Protein AF-A0A7S1HGT8-F1 (afdb_monomer)

Organism: Hemiselmis andersenii (NCBI:txid464988)

Foldseek 3Di:
DVQLVQADQFAAAEPVRLTGSVSCCVQQVPPDPPGCVVVQVCLFPVQPWDADPQRKTKTDCLQRVPDPPDDLQFKKWFSAWQFFWFADPDPPGDGPDGHHRDIWTFPDNPPDQPQWTWTQDPVRDITITGPSRIGGSQRWMWIWDQDPNGIHTRYTYGDD

Nearest PDB structures (foldseek):
  4krt-assembly2_B  TM=6.202E-01  e=7.727E-03  Clostridium phage phiSM101
  2fry-assembly1_A  TM=5.388E-01  e=6.809E-02  Homo sapiens
  6xyw-assembly1_Ab  TM=4.760E-01  e=2.021E-01  Arabidopsis thaliana
  8xub-assembly4_H  TM=1.828E-01  e=4.712E-01  Homo sapiens
  1mco-assembly1_H-2  TM=1.523E-01  e=2.889E+00  Homo sapiens

Solvent-accessible surface area (backbone atoms only — not comparable to full-atom values): 8780 Å² total; per-residue (Å²): 99,77,70,65,81,32,48,30,76,72,18,35,40,44,83,88,64,60,45,15,59,67,42,47,45,70,75,34,34,72,81,46,95,84,36,62,46,61,62,52,53,48,58,18,53,72,53,44,58,38,67,50,98,87,63,32,38,24,19,17,30,63,43,62,63,53,62,90,91,62,61,58,84,50,31,34,28,33,76,41,73,69,42,57,24,12,65,39,88,44,91,86,38,57,73,77,49,65,34,66,55,40,76,36,39,46,68,60,78,87,72,82,57,91,63,28,37,47,29,32,43,98,86,67,51,69,28,18,29,52,44,90,50,41,42,47,46,40,45,62,29,40,30,34,35,74,55,97,90,38,70,21,37,45,29,53,33,52,62,121

Sequence (160 aa):
AAVLAVLSPAVKLSFGGDDGVEAFKAMWRPDAPDSGLWDTLATALALGSSFDAQGRFAAPYTYSRWPSGIDAFSHVVAVGRGVRVRAAADEAAAVIGQLDFEIVGLADLTGERNGWTAVKLPSGQVGHVRSTLVRSPLDFRVGFAKKDGRWQIDYFIAGD

pLDDT: mean 94.89, std 4.38, range [73.69, 98.5]

Structure (mmCIF, N/CA/C/O backbone):
data_AF-A0A7S1HGT8-F1
#
_entry.id   AF-A0A7S1HGT8-F1
#
loop_
_atom_site.group_PDB
_atom_site.id
_atom_site.type_symbol
_atom_site.label_atom_id
_atom_site.label_alt_id
_atom_site.label_comp_id
_atom_site.label_asym_id
_atom_site.label_entity_id
_atom_site.label_seq_id
_atom_site.pdbx_PDB_ins_code
_atom_site.Cartn_x
_atom_site.Cartn_y
_atom_site.Cartn_z
_atom_site.occupancy
_atom_site.B_iso_or_equiv
_atom_site.auth_seq_id
_atom_site.auth_comp_id
_atom_site.auth_asym_id
_atom_site.auth_atom_id
_atom_site.pdbx_PDB_model_num
ATOM 1 N N . ALA A 1 1 ? -23.281 2.789 7.654 1.00 74.25 1 ALA A N 1
ATOM 2 C CA . ALA A 1 1 ? -22.585 1.618 7.067 1.00 74.25 1 ALA A CA 1
ATOM 3 C C . ALA A 1 1 ? -22.204 0.539 8.098 1.00 74.25 1 ALA A C 1
ATOM 5 O O . ALA A 1 1 ? -21.808 0.877 9.209 1.00 74.25 1 ALA A O 1
ATOM 6 N N . ALA A 1 2 ? -22.245 -0.752 7.720 1.00 85.50 2 ALA A N 1
ATOM 7 C CA . ALA A 1 2 ? -21.890 -1.899 8.582 1.00 85.50 2 ALA A CA 1
ATOM 8 C C . ALA A 1 2 ? -20.441 -1.869 9.119 1.00 85.50 2 ALA A C 1
ATOM 10 O O . ALA A 1 2 ? -20.185 -2.331 10.228 1.00 85.50 2 ALA A O 1
ATOM 11 N N . VAL A 1 3 ? -19.510 -1.262 8.374 1.00 92.69 3 VAL A N 1
ATOM 12 C CA . VAL A 1 3 ? -18.102 -1.085 8.782 1.00 92.69 3 VAL A CA 1
ATOM 13 C C . VAL A 1 3 ? -17.949 -0.324 10.103 1.00 92.69 3 VAL A C 1
ATOM 15 O O . VAL A 1 3 ? -17.056 -0.631 10.883 1.00 92.69 3 VAL A O 1
ATOM 18 N N . LEU A 1 4 ? -18.854 0.614 10.410 1.00 95.19 4 LEU A N 1
ATOM 19 C CA . LEU A 1 4 ? -18.781 1.410 11.638 1.00 95.19 4 LEU A CA 1
ATOM 20 C C . LEU A 1 4 ? -18.950 0.551 12.899 1.00 95.19 4 LEU A C 1
ATOM 22 O O . LEU A 1 4 ? -18.385 0.874 13.937 1.00 95.19 4 LEU A O 1
ATOM 26 N N . ALA A 1 5 ? -19.692 -0.557 12.804 1.00 94.12 5 ALA A N 1
ATOM 27 C CA . ALA A 1 5 ? -19.933 -1.463 13.926 1.00 94.12 5 ALA A CA 1
ATOM 28 C C . ALA A 1 5 ? -18.697 -2.295 14.308 1.00 94.12 5 ALA A C 1
ATOM 30 O O . ALA A 1 5 ? -18.660 -2.876 15.392 1.00 94.12 5 ALA A O 1
ATOM 31 N N . VAL A 1 6 ? -17.698 -2.360 13.424 1.00 95.50 6 VAL A N 1
ATOM 32 C CA . VAL A 1 6 ? -16.450 -3.096 13.647 1.00 95.50 6 VAL A CA 1
ATOM 33 C C . VAL A 1 6 ? -15.256 -2.167 13.843 1.00 95.50 6 VAL A C 1
ATOM 35 O O . VAL A 1 6 ? -14.135 -2.650 13.892 1.00 95.50 6 VAL A O 1
ATOM 38 N N . LEU A 1 7 ? -15.442 -0.851 13.971 1.00 97.19 7 LEU A N 1
ATOM 39 C CA . LEU A 1 7 ? -14.338 0.054 14.292 1.00 97.19 7 LEU A CA 1
ATOM 40 C C . LEU A 1 7 ? -13.994 -0.005 15.781 1.00 97.19 7 LEU A C 1
ATOM 42 O O . LEU A 1 7 ? -14.872 -0.003 16.644 1.00 97.19 7 LEU A O 1
ATOM 46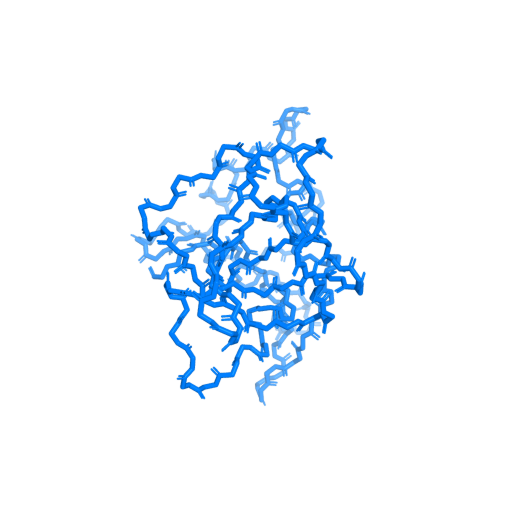 N N . SER A 1 8 ? -12.698 0.023 16.083 1.00 96.75 8 SER A N 1
ATOM 47 C CA . SER A 1 8 ? -12.223 0.417 17.407 1.00 96.75 8 SER A CA 1
ATOM 48 C C . SER A 1 8 ? -12.637 1.870 17.681 1.00 96.75 8 SER A C 1
ATOM 50 O O . SER A 1 8 ? -12.477 2.709 16.791 1.00 96.75 8 SER A O 1
ATOM 52 N N . PRO A 1 9 ? -13.094 2.228 18.900 1.00 95.56 9 PRO A N 1
ATOM 53 C CA .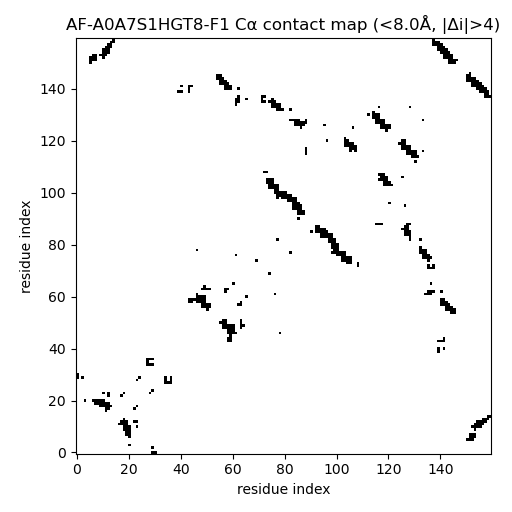 PRO A 1 9 ? -13.390 3.623 19.249 1.00 95.56 9 PRO A CA 1
ATOM 54 C C . PRO A 1 9 ? -12.208 4.572 19.000 1.00 95.56 9 PRO A C 1
ATOM 56 O O . PRO A 1 9 ? -12.408 5.732 18.657 1.00 95.56 9 PRO A O 1
ATOM 59 N N . ALA A 1 10 ? -10.987 4.045 19.123 1.00 95.38 10 ALA A N 1
ATOM 60 C CA . ALA A 1 10 ? -9.724 4.733 18.869 1.00 95.38 10 ALA A CA 1
ATOM 61 C C . ALA A 1 10 ? -9.013 4.202 17.608 1.00 95.38 10 ALA A C 1
ATOM 63 O O . ALA A 1 10 ? -7.797 4.018 17.625 1.00 95.38 10 ALA A O 1
ATOM 64 N N . VAL A 1 11 ? -9.765 3.846 16.557 1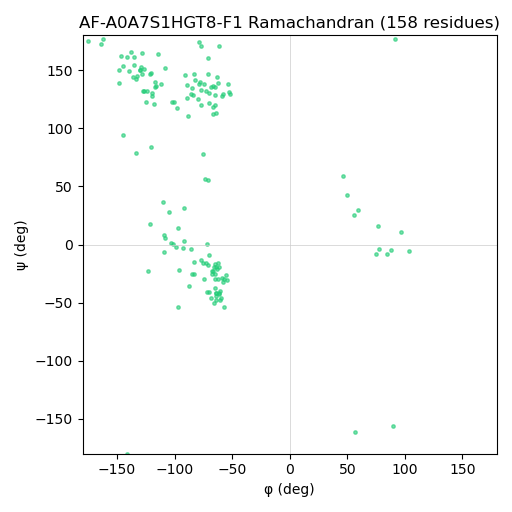.00 97.25 11 VAL A N 1
ATOM 65 C CA . VAL A 1 11 ? -9.186 3.396 15.279 1.00 97.25 11 VAL A CA 1
ATOM 66 C C . VAL A 1 11 ? -8.173 4.417 14.758 1.00 97.25 11 VAL A C 1
ATOM 68 O O . VAL A 1 11 ? -8.473 5.607 14.711 1.00 97.25 11 VAL A O 1
ATOM 71 N N . LYS A 1 12 ? -6.981 3.953 14.376 1.00 97.38 12 LYS A N 1
ATOM 72 C CA . LYS A 1 12 ? -5.928 4.814 13.826 1.00 97.38 12 LYS A CA 1
ATOM 73 C C . LYS A 1 12 ? -6.096 5.016 12.326 1.00 97.38 12 LYS A C 1
ATOM 75 O O . LYS A 1 12 ? -6.229 4.021 11.610 1.00 97.38 12 LYS A O 1
ATOM 80 N N . LEU A 1 13 ? -6.064 6.261 11.853 1.00 96.81 13 LEU A N 1
ATOM 81 C CA . LEU A 1 13 ? -6.240 6.579 10.421 1.00 96.81 13 LEU A CA 1
ATOM 82 C C . LEU A 1 13 ? -5.077 7.366 9.827 1.00 96.81 13 LEU A C 1
ATOM 84 O O . LEU A 1 13 ? -4.868 7.324 8.616 1.00 96.81 13 LEU A O 1
ATOM 88 N N . SER A 1 14 ? -4.309 8.058 10.666 1.00 93.44 14 SER A N 1
ATOM 89 C CA . SER A 1 14 ? -3.105 8.774 10.261 1.00 93.44 14 SER A CA 1
ATOM 90 C C . SER A 1 14 ? -2.057 8.745 11.371 1.00 93.44 14 SER A C 1
ATOM 92 O O . SER A 1 14 ? -2.355 8.487 12.538 1.00 93.44 14 SER A O 1
ATOM 94 N N . PHE A 1 15 ? -0.808 9.024 11.008 1.00 89.62 15 PHE A N 1
ATOM 95 C CA . P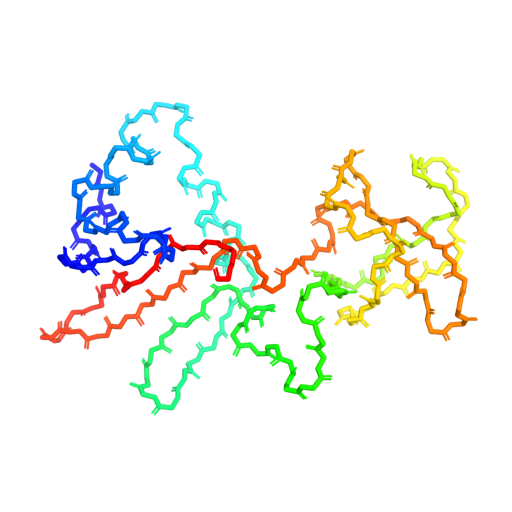HE A 1 15 ? 0.272 9.216 11.976 1.00 89.62 15 PHE A CA 1
ATOM 96 C C . PHE A 1 15 ? 0.215 10.596 12.647 1.00 89.62 15 PHE A C 1
ATOM 98 O O . PHE A 1 15 ? 0.843 10.807 13.681 1.00 89.62 15 PHE A O 1
ATOM 105 N N . GLY A 1 16 ? -0.590 11.515 12.097 1.00 87.31 16 GLY A N 1
ATOM 106 C CA . GLY A 1 16 ? -0.812 12.869 12.609 1.00 87.31 16 GLY A CA 1
ATOM 107 C C . GLY A 1 16 ? -1.895 12.990 13.688 1.00 87.31 16 GLY A C 1
ATOM 108 O O . GLY A 1 16 ? -2.068 14.077 14.232 1.00 87.31 16 GLY A O 1
ATOM 109 N N . GLY A 1 17 ? -2.599 11.902 14.025 1.00 84.50 17 GLY A N 1
ATOM 110 C CA . GLY A 1 17 ? -3.556 11.862 15.140 1.00 84.50 17 GLY A CA 1
ATOM 111 C C . GLY A 1 17 ? -5.029 12.083 14.779 1.00 84.50 17 GLY A C 1
ATOM 112 O O . GLY A 1 17 ? -5.849 12.219 15.688 1.00 84.50 17 GLY A O 1
ATOM 113 N N . ASP A 1 18 ? -5.388 12.076 13.492 1.00 87.38 18 ASP A N 1
ATOM 114 C CA . ASP A 1 18 ? -6.790 12.086 13.049 1.00 87.38 18 ASP A CA 1
ATOM 115 C C . ASP A 1 18 ? -7.413 10.697 13.242 1.00 87.38 18 ASP A C 1
ATOM 117 O O . ASP A 1 18 ? -7.539 9.908 12.309 1.00 87.38 18 ASP A O 1
ATOM 121 N N . ASP A 1 19 ? -7.778 10.382 14.481 1.00 95.31 19 ASP A N 1
ATOM 122 C CA . ASP A 1 19 ? -8.201 9.045 14.888 1.00 95.31 19 ASP A CA 1
ATOM 123 C C . ASP A 1 19 ? -9.674 8.978 15.315 1.00 95.31 19 ASP A C 1
ATOM 125 O O . ASP A 1 19 ? -10.325 9.968 15.654 1.00 95.31 19 ASP A O 1
ATOM 129 N N . GLY A 1 20 ? -10.193 7.754 15.369 1.00 97.06 20 GLY A N 1
ATOM 130 C CA . GLY A 1 20 ? -11.507 7.444 15.912 1.00 97.06 20 GLY A CA 1
ATOM 131 C C . GLY A 1 20 ? -12.637 7.456 14.886 1.00 97.06 20 GLY A C 1
ATOM 132 O O . GLY A 1 20 ? -12.469 7.716 13.694 1.00 97.06 20 GLY A O 1
ATOM 133 N N . VAL A 1 21 ? -13.832 7.112 15.367 1.00 97.00 21 VAL A N 1
ATOM 134 C CA . VAL A 1 21 ? -14.999 6.835 14.514 1.00 97.00 21 VAL A CA 1
ATOM 135 C C . VAL A 1 21 ? -15.468 8.070 13.739 1.00 97.00 21 VAL A C 1
ATOM 137 O O . VAL A 1 21 ? -15.858 7.947 12.578 1.00 97.00 21 VAL A O 1
ATOM 140 N N . GLU A 1 22 ? -15.421 9.257 14.342 1.00 96.69 22 GLU A N 1
ATOM 141 C CA . GLU A 1 22 ? -15.842 10.487 13.659 1.00 96.69 22 GLU A CA 1
ATOM 142 C C . GLU A 1 22 ? -14.838 10.913 12.582 1.00 96.69 22 GLU A C 1
ATOM 144 O O . GLU A 1 22 ? -15.251 11.232 11.466 1.00 96.69 22 GLU A O 1
ATOM 149 N N . ALA A 1 23 ? -13.533 10.805 12.855 1.00 97.00 23 ALA A N 1
ATOM 150 C CA . ALA A 1 23 ? -12.496 11.016 11.845 1.00 97.00 23 ALA A CA 1
ATOM 151 C C . ALA A 1 23 ? -12.640 10.015 10.687 1.00 97.00 23 ALA A C 1
ATOM 153 O O . ALA A 1 23 ? -12.559 10.398 9.520 1.00 97.00 23 ALA A O 1
ATOM 154 N N . PHE A 1 24 ? -12.970 8.752 10.988 1.00 97.56 24 PHE A N 1
ATOM 155 C CA . PHE A 1 24 ? -13.223 7.735 9.966 1.00 97.56 24 PHE A CA 1
ATOM 156 C C . PHE A 1 24 ? -14.391 8.133 9.066 1.00 97.56 24 PHE A C 1
ATOM 158 O O . PHE A 1 24 ? -14.280 8.062 7.844 1.00 97.56 24 PHE A O 1
ATOM 165 N N . LYS A 1 25 ? -15.517 8.567 9.644 1.00 96.88 25 LYS A N 1
ATOM 166 C CA . LYS A 1 25 ? -16.681 9.016 8.866 1.00 96.88 25 LYS A CA 1
ATOM 167 C C . LYS A 1 25 ? -16.343 10.217 7.988 1.00 96.88 25 LYS A C 1
ATOM 169 O O . LYS A 1 25 ? -16.764 10.236 6.835 1.00 96.88 25 LYS A O 1
ATOM 174 N N . ALA A 1 26 ? -15.596 11.185 8.519 1.00 96.06 26 ALA A N 1
ATOM 175 C CA . ALA A 1 26 ? -15.193 12.379 7.784 1.00 96.06 26 ALA A CA 1
ATOM 176 C C . ALA A 1 26 ? -14.273 12.039 6.602 1.00 96.06 26 ALA A C 1
ATOM 178 O O . ALA A 1 26 ? -14.529 12.478 5.483 1.00 96.06 26 ALA A O 1
ATOM 179 N N . MET A 1 27 ? -13.253 11.207 6.837 1.00 95.19 27 MET A N 1
ATOM 180 C CA . MET A 1 27 ? -12.293 10.780 5.817 1.00 95.19 27 MET A CA 1
ATOM 181 C C . MET A 1 27 ? -12.954 9.919 4.738 1.00 95.19 27 MET A C 1
ATOM 183 O O . MET A 1 27 ? -12.804 10.172 3.545 1.00 95.19 27 MET A O 1
ATOM 187 N N . TRP A 1 28 ? -13.693 8.891 5.155 1.00 96.19 28 TRP A N 1
ATOM 188 C CA . TRP A 1 28 ? -14.130 7.832 4.252 1.00 96.19 28 TRP A CA 1
ATOM 189 C C . TRP A 1 28 ? -15.537 8.022 3.706 1.00 96.19 28 TRP A C 1
ATOM 191 O O . TRP A 1 28 ? -15.842 7.460 2.658 1.00 96.19 28 TRP A O 1
ATOM 201 N N . ARG A 1 29 ? -16.398 8.800 4.374 1.00 96.81 29 ARG A N 1
ATOM 202 C CA . ARG A 1 29 ? -17.798 9.030 3.972 1.00 96.81 29 ARG A CA 1
ATOM 203 C C . ARG A 1 29 ? -18.495 7.707 3.596 1.00 96.81 29 ARG A C 1
ATOM 205 O O . ARG A 1 29 ? -18.922 7.544 2.460 1.00 96.81 29 ARG A O 1
ATOM 212 N N . PRO A 1 30 ? -18.585 6.723 4.509 1.00 95.25 30 PRO A N 1
ATOM 213 C CA . PRO A 1 30 ? -18.848 5.319 4.167 1.00 95.25 30 PRO A CA 1
ATOM 214 C C . PRO A 1 30 ? -20.226 5.034 3.544 1.00 95.25 30 PRO A C 1
ATOM 216 O O . PRO A 1 30 ? -20.427 3.954 2.992 1.00 95.25 30 PRO A O 1
ATOM 219 N N . ASP A 1 31 ? -21.171 5.969 3.668 1.00 92.56 31 ASP A N 1
ATOM 220 C CA . ASP A 1 31 ? -22.510 5.884 3.076 1.00 92.56 31 ASP A CA 1
ATOM 221 C C . ASP A 1 31 ? -22.619 6.674 1.749 1.00 92.56 31 ASP A C 1
ATOM 223 O O . ASP A 1 31 ? -23.670 6.664 1.111 1.00 92.56 31 ASP A O 1
ATOM 227 N N . ALA A 1 32 ? -21.551 7.362 1.322 1.00 94.88 32 ALA A N 1
ATOM 228 C CA . ALA A 1 32 ? -21.512 8.081 0.054 1.00 94.88 32 ALA A CA 1
ATOM 229 C C . ALA A 1 32 ? -21.278 7.110 -1.121 1.00 94.88 32 ALA A C 1
ATOM 231 O O . ALA A 1 32 ? -20.434 6.216 -1.015 1.00 94.88 32 ALA A O 1
ATOM 232 N N . PRO A 1 33 ? -21.982 7.279 -2.256 1.00 92.19 33 PRO A N 1
ATOM 233 C CA . PRO A 1 33 ? -21.866 6.377 -3.404 1.00 92.19 33 PRO A CA 1
ATOM 234 C C . PRO A 1 33 ? -20.492 6.436 -4.090 1.00 92.19 33 PRO A C 1
ATOM 236 O O . PRO A 1 33 ? -20.099 5.479 -4.746 1.00 92.19 33 PRO A O 1
ATOM 239 N N . ASP A 1 34 ? -19.762 7.541 -3.931 1.00 94.69 34 ASP A N 1
ATOM 240 C CA . ASP A 1 34 ? -18.410 7.783 -4.446 1.00 94.69 34 ASP A CA 1
ATOM 241 C C . ASP A 1 34 ? -17.316 7.515 -3.393 1.00 94.69 34 ASP A C 1
ATOM 243 O O . ASP A 1 34 ? -16.173 7.949 -3.544 1.00 94.69 34 ASP A O 1
ATOM 247 N N . SER A 1 35 ? -17.652 6.845 -2.286 1.00 96.38 35 SER A N 1
ATOM 248 C CA . SER A 1 35 ? -16.690 6.535 -1.230 1.00 96.38 35 SER A CA 1
ATOM 249 C C . SER A 1 35 ? -15.596 5.583 -1.720 1.00 96.38 35 SER A C 1
ATOM 251 O O . SER A 1 35 ? -15.858 4.424 -2.034 1.00 96.38 35 SER A O 1
ATOM 253 N N . GLY A 1 36 ? -14.339 6.032 -1.665 1.00 96.25 36 GLY A N 1
ATOM 254 C CA . GLY A 1 36 ? -13.168 5.187 -1.934 1.00 96.25 36 GLY A CA 1
ATOM 255 C C . GLY A 1 36 ? -12.864 4.148 -0.843 1.00 96.25 36 GLY A C 1
ATOM 256 O O . GLY A 1 36 ? -11.886 3.407 -0.960 1.00 96.25 36 GLY A O 1
ATOM 257 N N . LEU A 1 37 ? -13.668 4.086 0.228 1.00 96.69 37 LEU A N 1
ATOM 258 C CA . LEU A 1 37 ? -13.463 3.178 1.359 1.00 96.69 37 LEU A CA 1
ATOM 259 C C . LEU A 1 37 ? -13.410 1.723 0.924 1.00 96.69 37 LEU A C 1
ATOM 261 O O . LEU A 1 37 ? -12.482 0.997 1.276 1.00 96.69 37 LEU A O 1
ATOM 265 N N . TRP A 1 38 ? -14.437 1.292 0.201 1.00 95.44 38 TRP A N 1
ATOM 266 C CA . TRP A 1 38 ? -14.633 -0.120 -0.086 1.00 95.44 38 TRP A CA 1
ATOM 267 C C . TRP A 1 38 ? -13.573 -0.639 -1.048 1.00 95.44 38 TRP A C 1
ATOM 269 O O . TRP A 1 38 ? -13.002 -1.694 -0.787 1.00 95.44 38 TRP A O 1
ATOM 279 N N . ASP A 1 39 ? -13.226 0.143 -2.069 1.00 95.69 39 ASP A N 1
ATOM 280 C CA . ASP A 1 39 ? -12.161 -0.200 -3.012 1.00 95.69 39 ASP A CA 1
ATOM 281 C C . ASP A 1 39 ? -10.795 -0.270 -2.321 1.00 95.69 39 ASP A C 1
ATOM 283 O O . ASP A 1 39 ? -10.022 -1.206 -2.549 1.00 95.69 39 ASP A O 1
ATOM 287 N N . THR A 1 40 ? -10.504 0.676 -1.423 1.00 96.31 40 THR A N 1
ATOM 288 C CA . THR A 1 40 ? -9.231 0.696 -0.688 1.00 96.31 40 THR A CA 1
ATOM 289 C C . THR A 1 40 ? -9.140 -0.473 0.292 1.00 96.31 40 THR A C 1
ATOM 291 O O . THR A 1 40 ? -8.133 -1.183 0.328 1.00 96.31 40 THR A O 1
ATOM 294 N N . LEU A 1 41 ? -10.205 -0.724 1.058 1.00 96.31 41 LEU A N 1
ATOM 295 C CA . LEU A 1 41 ? -10.263 -1.830 2.010 1.00 96.31 41 LEU A CA 1
ATOM 296 C C . LEU A 1 41 ? -10.185 -3.186 1.295 1.00 96.31 41 LEU A C 1
ATOM 298 O O . LEU A 1 41 ? -9.424 -4.058 1.714 1.00 96.31 41 LEU A O 1
ATOM 302 N N . ALA A 1 42 ? -10.924 -3.356 0.195 1.00 95.94 42 ALA A N 1
ATOM 303 C CA . ALA A 1 42 ? -10.883 -4.567 -0.618 1.00 95.94 42 ALA A CA 1
ATOM 304 C C . ALA A 1 42 ? -9.485 -4.799 -1.201 1.00 95.94 42 ALA A C 1
ATOM 306 O O . ALA A 1 42 ? -8.983 -5.919 -1.147 1.00 95.94 42 ALA A O 1
ATOM 307 N N . THR A 1 43 ? -8.825 -3.744 -1.685 1.00 94.06 43 THR A N 1
ATOM 308 C CA . THR A 1 43 ? -7.453 -3.821 -2.205 1.00 94.06 43 THR A CA 1
ATOM 309 C C . THR A 1 43 ? -6.466 -4.314 -1.148 1.00 94.06 43 THR A C 1
ATOM 311 O O . THR A 1 43 ? -5.667 -5.206 -1.433 1.00 94.06 43 THR A O 1
ATOM 314 N N . ALA A 1 44 ? -6.527 -3.772 0.073 1.00 95.56 44 ALA A N 1
ATOM 315 C CA . ALA A 1 44 ? -5.652 -4.198 1.165 1.00 95.56 44 ALA A CA 1
ATOM 316 C C . ALA A 1 44 ? -5.909 -5.662 1.568 1.00 95.56 44 ALA A C 1
ATOM 318 O O . ALA A 1 44 ? -4.968 -6.423 1.776 1.00 95.56 44 ALA A O 1
ATOM 319 N N . LEU A 1 45 ? -7.178 -6.077 1.640 1.00 96.25 45 LEU A N 1
ATOM 320 C CA . LEU A 1 45 ? -7.563 -7.436 2.040 1.00 96.25 45 LEU A CA 1
ATOM 321 C C . LEU A 1 45 ? -7.311 -8.495 0.953 1.00 96.25 45 LEU A C 1
ATOM 323 O O . LEU A 1 45 ? -7.054 -9.654 1.280 1.00 96.25 45 LEU A O 1
ATOM 327 N N . ALA A 1 46 ? -7.372 -8.125 -0.329 1.00 96.19 46 ALA A N 1
ATOM 328 C CA . ALA A 1 46 ? -7.210 -9.052 -1.453 1.00 96.19 46 ALA A CA 1
ATOM 329 C C . ALA A 1 46 ? -5.807 -9.674 -1.528 1.00 96.19 46 ALA A C 1
ATOM 331 O O . ALA A 1 46 ? -5.641 -10.775 -2.048 1.00 96.19 46 ALA A O 1
ATOM 332 N N . LEU A 1 47 ? -4.800 -8.993 -0.980 1.00 95.19 47 LEU A N 1
ATOM 333 C CA . LEU A 1 47 ? -3.414 -9.454 -0.941 1.00 95.19 47 LEU A CA 1
ATOM 334 C C . LEU A 1 47 ? -3.108 -10.226 0.347 1.00 95.19 47 LEU A C 1
ATOM 336 O O . LEU A 1 47 ? -1.996 -10.160 0.860 1.00 95.19 47 LEU A O 1
ATOM 340 N N . GLY A 1 48 ? -4.093 -10.933 0.903 1.00 94.62 48 GLY A N 1
ATOM 341 C CA . GLY A 1 48 ? -3.916 -11.748 2.099 1.00 94.62 48 GLY A CA 1
ATOM 342 C C . GLY A 1 48 ? -3.385 -10.963 3.302 1.00 94.62 48 GLY A C 1
ATOM 343 O O . GLY A 1 48 ? -3.474 -9.739 3.387 1.00 94.62 48 GLY A O 1
ATOM 344 N N . SER A 1 49 ? -2.854 -11.690 4.276 1.00 95.75 49 SER A N 1
ATOM 345 C CA . SER A 1 49 ? -2.586 -11.138 5.602 1.00 95.75 49 SER A CA 1
ATOM 346 C C . SER A 1 49 ? -1.646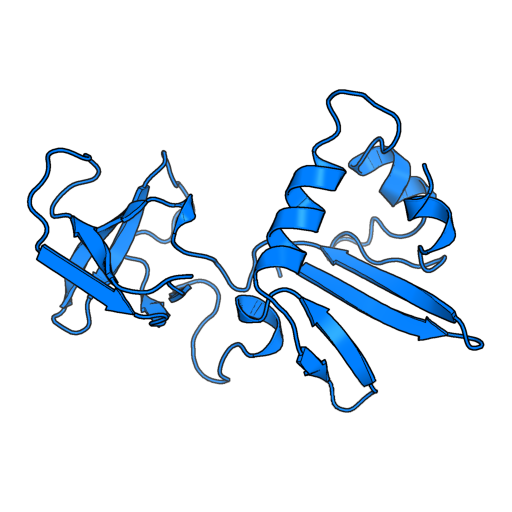 -12.021 6.411 1.00 95.75 49 SER A C 1
ATOM 348 O O . SER A 1 49 ? -1.382 -13.175 6.064 1.00 95.75 49 SER A O 1
ATOM 350 N N . SER A 1 50 ? -1.224 -11.526 7.570 1.00 97.38 50 SER A N 1
ATOM 351 C CA . SER A 1 50 ? -0.641 -12.361 8.618 1.00 97.38 50 SER A CA 1
ATOM 352 C C . SER A 1 50 ? -1.082 -11.934 10.009 1.00 97.38 50 SER A C 1
ATOM 354 O O . SER A 1 50 ? -1.529 -10.808 10.212 1.00 97.38 50 SER A O 1
ATOM 356 N N . PHE A 1 51 ? -0.918 -12.836 10.975 1.00 96.25 51 PHE A N 1
ATOM 357 C CA . PHE A 1 51 ? -1.019 -12.499 12.389 1.00 96.25 51 PHE A CA 1
ATOM 358 C C . PHE A 1 51 ? 0.343 -12.066 12.937 1.00 96.25 51 PHE A C 1
ATOM 360 O O . PHE A 1 51 ? 1.357 -12.697 12.619 1.00 96.25 51 PHE A O 1
ATOM 367 N N . ASP A 1 52 ? 0.361 -11.006 13.744 1.00 88.88 52 ASP A N 1
ATOM 368 C CA . ASP A 1 52 ? 1.514 -10.657 14.575 1.00 88.88 52 ASP A CA 1
ATOM 369 C C . ASP A 1 52 ? 1.573 -11.531 15.844 1.00 88.88 52 ASP A C 1
ATOM 371 O O . ASP A 1 52 ? 0.685 -12.347 16.115 1.00 88.88 52 ASP A O 1
ATOM 375 N N . ALA A 1 53 ? 2.644 -11.383 16.628 1.00 87.31 53 ALA A N 1
ATOM 376 C CA . ALA A 1 53 ? 2.853 -12.167 17.846 1.00 87.31 53 ALA A CA 1
ATOM 377 C C . ALA A 1 53 ? 1.793 -11.898 18.933 1.00 87.31 53 ALA A C 1
ATOM 379 O O . ALA A 1 53 ? 1.617 -12.711 19.837 1.00 87.31 53 ALA A O 1
ATOM 380 N N . GLN A 1 54 ? 1.081 -10.775 18.844 1.00 86.94 54 GLN A N 1
ATOM 381 C CA . GLN A 1 54 ? 0.005 -10.383 19.750 1.00 86.94 54 GLN A CA 1
ATOM 382 C C . GLN A 1 54 ? -1.368 -10.862 19.249 1.00 86.94 54 GLN A C 1
ATOM 384 O O . GLN A 1 54 ? -2.389 -10.580 19.877 1.00 86.94 54 GLN A O 1
ATOM 389 N N . GLY A 1 55 ? -1.414 -11.603 18.136 1.00 92.50 55 GLY A N 1
ATOM 390 C CA . GLY A 1 55 ? -2.646 -12.119 17.549 1.00 92.50 55 GLY A CA 1
ATOM 391 C C . GLY A 1 55 ? -3.456 -11.065 16.793 1.00 92.50 55 GLY A C 1
ATOM 392 O O . GLY A 1 55 ? -4.630 -11.301 16.500 1.00 92.50 55 GLY A O 1
ATOM 393 N N . ARG A 1 56 ? -2.862 -9.913 16.455 1.00 95.25 56 ARG A N 1
ATOM 394 C CA . ARG A 1 56 ? -3.481 -8.935 15.558 1.00 95.25 56 ARG A CA 1
ATOM 395 C C . ARG A 1 56 ? -3.351 -9.427 14.122 1.00 95.25 56 ARG A C 1
ATOM 397 O O . ARG A 1 56 ? -2.270 -9.812 13.689 1.00 95.25 56 ARG A O 1
ATOM 404 N N . PHE A 1 57 ? -4.441 -9.378 13.373 1.00 97.38 57 PHE A N 1
ATOM 405 C CA . PHE A 1 57 ? -4.443 -9.638 11.938 1.00 97.38 57 PHE A CA 1
ATOM 406 C C . PHE A 1 57 ? -4.066 -8.356 11.197 1.00 97.38 57 PHE A C 1
ATOM 408 O O . PHE A 1 57 ? -4.691 -7.325 11.426 1.00 97.38 57 PHE A O 1
ATOM 415 N N . ALA A 1 58 ? -3.089 -8.410 10.300 1.00 97.69 58 ALA A N 1
ATOM 416 C CA . ALA A 1 58 ? -2.657 -7.273 9.494 1.00 97.69 58 ALA A CA 1
ATOM 417 C C . ALA A 1 58 ? -2.652 -7.643 8.009 1.00 97.69 58 ALA A C 1
ATOM 419 O O . ALA A 1 58 ? -2.121 -8.688 7.629 1.00 97.69 58 ALA A O 1
ATOM 420 N N . ALA A 1 59 ? -3.233 -6.775 7.186 1.00 97.94 59 ALA A N 1
ATOM 421 C CA . ALA A 1 59 ? -3.263 -6.888 5.733 1.00 97.94 59 ALA A CA 1
ATOM 422 C C . ALA A 1 59 ? -2.821 -5.561 5.094 1.00 97.94 59 ALA A C 1
ATOM 424 O O . ALA A 1 59 ? -3.083 -4.502 5.677 1.00 97.94 59 ALA A O 1
ATOM 425 N N . PRO A 1 60 ? -2.200 -5.580 3.903 1.00 97.81 60 PRO A N 1
ATOM 426 C CA . PRO A 1 60 ? -1.821 -6.753 3.092 1.00 97.81 60 PRO A CA 1
ATOM 427 C C . PRO A 1 60 ? -0.558 -7.488 3.592 1.00 97.81 60 PRO A C 1
ATOM 429 O O . PRO A 1 60 ? 0.185 -6.943 4.415 1.00 97.81 60 PRO A O 1
ATOM 432 N N . TYR A 1 61 ? -0.237 -8.674 3.034 1.00 96.50 61 TYR A N 1
ATOM 433 C CA . TYR A 1 61 ? 1.052 -9.350 3.314 1.00 96.50 61 TYR A CA 1
ATOM 434 C C . TYR A 1 61 ? 2.256 -8.468 2.960 1.00 96.50 61 TYR A C 1
ATOM 436 O O . TYR A 1 61 ? 3.311 -8.575 3.586 1.00 96.50 61 TYR A O 1
ATOM 444 N N . THR A 1 62 ? 2.097 -7.590 1.963 1.00 96.81 62 THR A N 1
ATOM 445 C CA . THR A 1 62 ? 3.144 -6.675 1.494 1.00 96.81 62 THR A CA 1
ATOM 446 C C . THR A 1 62 ? 3.556 -5.680 2.574 1.00 96.81 62 THR A C 1
ATOM 448 O O . THR A 1 62 ? 4.657 -5.162 2.517 1.00 96.81 62 THR A O 1
ATOM 451 N N . TYR A 1 63 ? 2.709 -5.449 3.576 1.00 96.75 63 TYR A N 1
ATOM 452 C CA . TYR A 1 63 ? 3.058 -4.736 4.798 1.00 96.75 63 TYR A CA 1
ATOM 453 C C . TYR A 1 63 ? 3.410 -5.718 5.924 1.00 96.75 63 TYR A C 1
ATOM 455 O O . TYR A 1 63 ? 4.484 -5.649 6.516 1.00 96.75 63 TYR A O 1
ATOM 463 N N . SER A 1 64 ? 2.518 -6.669 6.212 1.00 96.31 64 SER A N 1
ATOM 464 C CA . SER A 1 64 ? 2.579 -7.466 7.443 1.00 96.31 64 SER A CA 1
ATOM 465 C C . SER A 1 64 ? 3.725 -8.486 7.487 1.00 96.31 64 SER A C 1
ATOM 467 O O . SER A 1 64 ? 4.076 -8.987 8.557 1.00 96.31 64 SER A O 1
ATOM 469 N N . ARG A 1 65 ? 4.301 -8.816 6.327 1.00 96.06 65 ARG A N 1
ATOM 470 C CA . ARG A 1 65 ? 5.446 -9.722 6.160 1.00 96.06 65 ARG A CA 1
ATOM 471 C C . ARG A 1 65 ? 6.630 -9.042 5.477 1.00 96.06 65 ARG A C 1
ATOM 473 O O . ARG A 1 65 ? 7.511 -9.739 4.976 1.00 96.06 65 ARG A O 1
ATOM 480 N N . TRP A 1 66 ? 6.656 -7.711 5.443 1.00 96.75 66 TRP A N 1
ATOM 481 C CA . TRP A 1 66 ? 7.776 -6.995 4.849 1.00 96.75 66 TRP A CA 1
ATOM 482 C C . TRP A 1 66 ? 9.096 -7.365 5.559 1.00 96.75 66 TRP A C 1
ATOM 484 O O . TRP A 1 66 ? 9.151 -7.306 6.792 1.00 96.75 66 TRP A O 1
ATOM 494 N N . PRO A 1 67 ? 10.152 -7.780 4.832 1.00 96.25 67 PRO A N 1
ATOM 495 C CA . PRO A 1 67 ? 11.400 -8.212 5.454 1.00 96.25 67 PRO A CA 1
ATOM 496 C C . PRO A 1 67 ? 12.111 -7.082 6.201 1.00 96.25 67 PRO A C 1
ATOM 498 O O . PRO A 1 67 ? 12.301 -5.986 5.672 1.00 96.25 67 PRO A O 1
ATOM 501 N N . SER A 1 68 ? 12.592 -7.371 7.413 1.00 92.75 68 SER A N 1
ATOM 502 C CA . SER A 1 68 ? 13.473 -6.445 8.126 1.00 92.75 68 SER A CA 1
ATOM 503 C C . SER A 1 68 ? 14.793 -6.298 7.368 1.00 92.75 68 SER A C 1
ATOM 505 O O . SER A 1 68 ? 15.434 -7.300 7.051 1.00 92.75 68 SER A O 1
ATOM 507 N N . GLY A 1 69 ? 15.211 -5.060 7.109 1.00 95.75 69 GLY A N 1
ATOM 508 C CA . GLY A 1 69 ? 16.446 -4.743 6.382 1.00 95.75 69 GLY A CA 1
ATOM 509 C C . GLY A 1 69 ? 16.241 -4.305 4.931 1.00 95.75 69 GLY A C 1
ATOM 510 O O . GLY A 1 69 ? 17.204 -3.868 4.308 1.00 95.75 69 GLY A O 1
ATOM 511 N N . ILE A 1 70 ? 15.012 -4.358 4.408 1.00 97.19 70 ILE A N 1
ATOM 512 C CA . ILE A 1 70 ? 14.667 -3.712 3.137 1.00 97.19 70 ILE A CA 1
ATOM 513 C C . ILE A 1 70 ? 13.957 -2.396 3.432 1.00 97.19 70 ILE A C 1
ATOM 515 O O . ILE A 1 70 ? 12.921 -2.375 4.098 1.00 97.19 70 ILE A O 1
ATOM 519 N N . ASP A 1 71 ? 14.510 -1.304 2.914 1.00 96.44 71 ASP A N 1
ATOM 520 C CA . ASP A 1 71 ? 13.944 0.029 3.080 1.00 96.44 71 ASP A CA 1
ATOM 521 C C . ASP A 1 71 ? 12.590 0.164 2.358 1.00 96.44 71 ASP A C 1
ATOM 523 O O . ASP A 1 71 ? 12.498 0.044 1.135 1.00 96.44 71 ASP A O 1
ATOM 527 N N . ALA A 1 72 ? 11.547 0.435 3.142 1.00 96.12 72 ALA A N 1
ATOM 528 C CA . ALA A 1 72 ? 10.160 0.553 2.708 1.00 96.12 72 ALA A CA 1
ATOM 529 C C . ALA A 1 72 ? 9.894 1.772 1.805 1.00 96.12 72 ALA A C 1
ATOM 531 O O . ALA A 1 72 ? 8.933 1.750 1.038 1.00 96.12 72 ALA A O 1
ATOM 532 N N . PHE A 1 73 ? 10.733 2.812 1.867 1.00 95.50 73 PHE A N 1
ATOM 533 C CA . PHE A 1 73 ? 10.565 4.023 1.052 1.00 95.50 73 PHE A CA 1
ATOM 534 C C . PHE A 1 73 ? 11.149 3.877 -0.351 1.00 95.50 73 PHE A C 1
ATOM 536 O O . PHE A 1 73 ? 10.707 4.548 -1.282 1.00 95.50 73 PHE A O 1
ATOM 543 N N . SER A 1 74 ? 12.130 2.991 -0.519 1.00 96.25 74 SER A N 1
ATOM 544 C CA . SER A 1 74 ? 12.849 2.814 -1.783 1.00 96.25 74 SER A CA 1
ATOM 545 C C . SER A 1 74 ? 12.525 1.519 -2.518 1.00 96.25 74 SER A C 1
ATOM 547 O O . SER A 1 74 ? 13.136 1.246 -3.551 1.00 96.25 74 SER A O 1
ATOM 549 N N . HIS A 1 75 ? 11.560 0.731 -2.038 1.00 97.50 75 HIS A N 1
ATOM 550 C CA . HIS A 1 75 ? 11.227 -0.571 -2.611 1.00 97.50 75 HIS A CA 1
ATOM 551 C C . HIS A 1 75 ? 9.723 -0.789 -2.756 1.00 97.50 75 HIS A C 1
ATOM 553 O O . HIS A 1 75 ? 8.898 -0.244 -2.027 1.00 97.50 75 HIS A O 1
ATOM 559 N N . VAL A 1 76 ? 9.380 -1.651 -3.707 1.00 97.50 76 VAL A N 1
ATOM 560 C CA . VAL A 1 76 ? 8.028 -2.167 -3.925 1.00 97.50 76 VAL A CA 1
ATOM 561 C C . VAL A 1 76 ? 8.091 -3.668 -4.159 1.00 97.50 76 VAL A C 1
ATOM 563 O O . VAL A 1 76 ? 9.139 -4.210 -4.502 1.00 97.50 76 VAL A O 1
ATOM 566 N N . VAL A 1 77 ? 6.961 -4.345 -3.999 1.00 97.69 77 VAL A N 1
ATOM 567 C CA . VAL A 1 77 ? 6.835 -5.780 -4.272 1.00 97.69 77 VAL A CA 1
ATOM 568 C C . VAL A 1 77 ? 5.866 -6.027 -5.414 1.00 97.69 77 VAL A C 1
ATOM 570 O O . VAL A 1 77 ? 4.798 -5.418 -5.461 1.00 97.69 77 VAL A O 1
ATOM 573 N N . ALA A 1 78 ? 6.219 -6.919 -6.336 1.00 97.88 78 ALA A N 1
ATOM 574 C CA . ALA A 1 78 ? 5.282 -7.424 -7.330 1.00 97.88 78 ALA A CA 1
ATOM 575 C C . ALA A 1 78 ? 4.190 -8.259 -6.642 1.00 97.88 78 ALA A C 1
ATOM 577 O O . ALA A 1 78 ? 4.479 -9.082 -5.779 1.00 97.88 78 ALA A O 1
ATOM 578 N N . VAL A 1 79 ? 2.925 -8.079 -7.019 1.00 96.88 79 VAL A N 1
ATOM 579 C CA . VAL A 1 79 ? 1.789 -8.783 -6.382 1.00 96.88 79 VAL A CA 1
ATOM 580 C C . VAL A 1 79 ? 1.216 -9.907 -7.243 1.00 96.88 79 VAL A C 1
ATOM 582 O O . VAL A 1 79 ? 0.039 -10.248 -7.155 1.00 96.88 79 VAL A O 1
ATOM 585 N N . GLY A 1 80 ? 2.053 -10.497 -8.093 1.00 95.62 80 GLY A N 1
ATOM 586 C CA . GLY A 1 80 ? 1.667 -11.601 -8.958 1.00 95.62 80 GLY A CA 1
ATOM 587 C C . GLY A 1 80 ? 2.863 -12.363 -9.509 1.00 95.62 80 GLY A C 1
ATOM 588 O O . GLY A 1 80 ? 4.018 -11.993 -9.292 1.00 95.62 80 GLY A O 1
ATOM 589 N N . ARG A 1 81 ? 2.548 -13.426 -10.253 1.00 97.06 81 ARG A N 1
ATOM 590 C CA . ARG A 1 81 ? 3.516 -14.195 -11.037 1.00 97.06 81 ARG A CA 1
ATOM 591 C C . ARG A 1 81 ? 3.625 -13.656 -12.457 1.00 97.06 81 ARG A C 1
ATOM 593 O O . ARG A 1 81 ? 2.619 -13.231 -13.024 1.00 97.06 81 ARG A O 1
ATOM 600 N N . GLY A 1 82 ? 4.818 -13.709 -13.039 1.00 97.31 82 GLY A N 1
ATOM 601 C CA . GLY A 1 82 ? 5.077 -13.288 -14.415 1.00 97.31 82 GLY A CA 1
ATOM 602 C C . GLY A 1 82 ? 4.741 -11.817 -14.682 1.00 97.31 82 GLY A C 1
ATOM 603 O O . GLY A 1 82 ? 4.346 -11.465 -15.798 1.00 97.31 82 GLY A O 1
ATOM 604 N N . VAL A 1 83 ? 4.850 -10.949 -13.669 1.00 98.12 83 VAL A N 1
ATOM 605 C CA . VAL A 1 83 ? 4.573 -9.514 -13.808 1.00 98.12 83 VAL A CA 1
ATOM 606 C C . VAL A 1 83 ? 5.591 -8.921 -14.772 1.00 98.12 83 VAL A C 1
ATOM 608 O O . VAL A 1 83 ? 6.784 -8.886 -14.486 1.00 98.12 83 VAL A O 1
ATOM 611 N N . ARG A 1 84 ? 5.125 -8.475 -15.941 1.00 98.12 84 ARG A N 1
ATOM 612 C CA . ARG A 1 84 ? 5.998 -8.001 -17.020 1.00 98.12 84 ARG A CA 1
ATOM 613 C C . ARG A 1 84 ? 6.651 -6.677 -16.650 1.00 98.12 84 ARG A C 1
ATOM 615 O O . ARG A 1 84 ? 5.967 -5.711 -16.315 1.00 98.12 84 ARG A O 1
ATOM 622 N N . VAL A 1 85 ? 7.962 -6.632 -16.827 1.00 98.44 85 VAL A N 1
ATOM 623 C CA . VAL A 1 85 ? 8.776 -5.425 -16.726 1.00 98.44 85 VAL A CA 1
ATOM 624 C C . VAL A 1 85 ? 9.088 -4.971 -18.141 1.00 98.44 85 VAL A C 1
ATOM 626 O O . VAL A 1 85 ? 9.614 -5.741 -18.948 1.00 98.44 85 VAL A O 1
ATOM 629 N N . ARG A 1 86 ? 8.720 -3.736 -18.469 1.00 98.50 86 ARG A N 1
ATOM 630 C CA . ARG A 1 86 ? 8.824 -3.182 -19.820 1.00 98.50 86 ARG A CA 1
ATOM 631 C C . ARG A 1 86 ? 9.925 -2.141 -19.926 1.00 98.50 86 ARG A C 1
ATOM 633 O O . ARG A 1 86 ? 10.236 -1.455 -18.957 1.00 98.50 86 ARG A O 1
ATOM 640 N N . ALA A 1 87 ? 10.496 -2.000 -21.118 1.00 97.81 87 ALA A N 1
ATOM 641 C CA . ALA A 1 87 ? 11.570 -1.039 -21.373 1.00 97.81 87 ALA A CA 1
ATOM 642 C C . ALA A 1 87 ? 11.137 0.426 -21.164 1.00 97.81 87 ALA A C 1
ATOM 644 O O . ALA A 1 87 ? 11.950 1.256 -20.771 1.00 97.81 87 ALA A O 1
ATOM 645 N N . ALA A 1 88 ? 9.857 0.736 -21.380 1.00 96.88 88 ALA A N 1
ATOM 646 C CA . ALA A 1 88 ? 9.270 2.060 -21.189 1.00 96.88 88 ALA A CA 1
ATOM 647 C C . ALA A 1 88 ? 7.893 1.950 -20.519 1.00 96.88 88 ALA A C 1
ATOM 649 O O . ALA A 1 88 ? 7.304 0.866 -20.481 1.00 96.88 88 ALA A O 1
ATOM 650 N N . ALA A 1 89 ? 7.384 3.076 -20.015 1.00 96.50 89 ALA A N 1
ATOM 651 C CA . ALA A 1 89 ? 6.047 3.236 -19.439 1.00 96.50 89 ALA A CA 1
ATOM 652 C C . ALA A 1 89 ? 4.933 3.167 -20.512 1.00 96.50 89 ALA A C 1
ATOM 654 O O . ALA A 1 89 ? 4.134 4.087 -20.672 1.00 96.50 89 ALA A O 1
ATOM 655 N N . ASP A 1 90 ? 4.904 2.075 -21.274 1.00 97.12 90 ASP A N 1
ATOM 656 C CA . ASP A 1 90 ? 4.019 1.845 -22.415 1.00 97.12 90 ASP A CA 1
ATOM 657 C C . ASP A 1 90 ? 3.699 0.343 -22.532 1.00 97.12 90 ASP A C 1
ATOM 659 O O . ASP A 1 90 ? 4.574 -0.508 -22.380 1.00 97.12 90 ASP A O 1
ATOM 663 N N . GLU A 1 91 ? 2.446 -0.006 -22.828 1.00 95.62 91 GLU A N 1
ATOM 664 C CA . GLU A 1 91 ? 2.019 -1.395 -23.036 1.00 95.62 91 GLU A CA 1
ATOM 665 C C . GLU A 1 91 ? 2.606 -2.042 -24.287 1.00 95.62 91 GLU A C 1
ATOM 667 O O . GLU A 1 91 ? 2.718 -3.270 -24.347 1.00 95.62 91 GLU A O 1
ATOM 672 N N . ALA A 1 92 ? 2.968 -1.244 -25.288 1.00 97.25 92 ALA A N 1
ATOM 673 C CA . ALA A 1 92 ? 3.600 -1.736 -26.503 1.00 97.25 92 ALA A CA 1
ATOM 674 C C . ALA A 1 92 ? 5.116 -1.928 -26.333 1.00 97.25 92 ALA A C 1
ATOM 676 O O . ALA A 1 92 ? 5.738 -2.620 -27.140 1.00 97.25 92 ALA A O 1
ATOM 677 N N . ALA A 1 93 ? 5.719 -1.358 -25.282 1.00 98.31 93 ALA A N 1
ATOM 678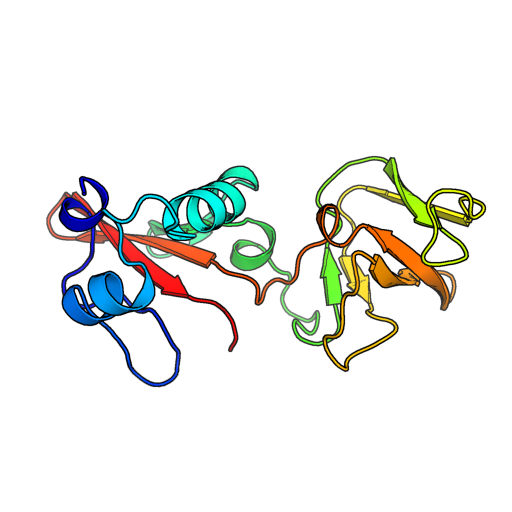 C CA . ALA A 1 93 ? 7.152 -1.473 -25.057 1.00 98.31 93 ALA A CA 1
ATOM 679 C C . ALA A 1 93 ? 7.574 -2.928 -24.809 1.00 98.31 93 ALA A C 1
ATOM 681 O O . ALA A 1 93 ? 6.869 -3.712 -24.156 1.00 98.31 93 ALA A O 1
ATOM 682 N N . ALA A 1 94 ? 8.765 -3.262 -25.310 1.00 98.31 94 ALA A N 1
ATOM 683 C CA . ALA A 1 94 ? 9.353 -4.586 -25.182 1.00 98.31 94 ALA A CA 1
ATOM 684 C C . ALA A 1 94 ? 9.406 -5.032 -23.714 1.00 98.31 94 ALA A C 1
ATOM 686 O O . ALA A 1 94 ? 9.754 -4.253 -22.822 1.00 98.31 94 ALA A O 1
ATOM 687 N N . VAL A 1 95 ? 9.069 -6.299 -23.477 1.00 98.31 95 VAL A N 1
ATOM 688 C CA . VAL A 1 95 ? 9.235 -6.936 -22.170 1.00 98.31 95 VAL A CA 1
ATOM 689 C C . VAL A 1 95 ? 10.712 -7.274 -22.003 1.00 98.31 95 VAL A C 1
ATOM 691 O O . VAL A 1 95 ? 11.268 -8.014 -22.809 1.00 98.31 95 VAL A O 1
ATOM 694 N N . ILE A 1 96 ? 11.332 -6.721 -20.968 1.00 97.50 96 ILE A N 1
ATOM 695 C CA . ILE A 1 96 ? 12.763 -6.874 -20.663 1.00 97.50 96 ILE A CA 1
ATOM 696 C C . ILE A 1 96 ? 13.011 -7.744 -19.427 1.00 97.50 96 ILE A C 1
ATOM 698 O O . ILE A 1 96 ? 14.150 -8.067 -19.114 1.00 97.50 96 ILE A O 1
ATOM 702 N N . GLY A 1 97 ? 11.947 -8.133 -18.726 1.00 96.62 97 GLY A N 1
ATOM 703 C CA . GLY A 1 97 ? 12.013 -9.004 -17.561 1.00 96.62 97 GLY A CA 1
ATOM 704 C C . GLY A 1 97 ? 10.628 -9.370 -17.046 1.00 96.62 97 GLY A C 1
ATOM 705 O O . GLY A 1 97 ? 9.606 -8.881 -17.542 1.00 96.62 97 GLY A O 1
ATOM 706 N N . GLN A 1 98 ? 10.597 -10.237 -16.042 1.00 97.31 98 GLN A N 1
ATOM 707 C CA . GLN A 1 98 ? 9.392 -10.606 -15.311 1.00 97.31 98 GLN A CA 1
ATOM 708 C C . GLN A 1 98 ? 9.715 -10.714 -13.823 1.00 97.31 98 GLN A C 1
ATOM 710 O O . GLN A 1 98 ? 10.844 -11.052 -13.482 1.00 97.31 98 GLN A O 1
ATOM 715 N N . LEU A 1 99 ? 8.731 -10.425 -12.974 1.00 97.56 99 LEU A N 1
ATOM 716 C CA . LEU A 1 99 ? 8.822 -10.563 -11.521 1.00 97.56 99 LEU A CA 1
ATOM 717 C C . LEU A 1 99 ? 7.801 -11.599 -11.035 1.00 97.56 99 LEU A C 1
ATOM 719 O O . LEU A 1 99 ? 6.654 -11.608 -11.494 1.00 97.56 99 LEU A O 1
ATOM 723 N N . ASP A 1 100 ? 8.203 -12.429 -10.075 1.00 97.06 100 ASP A N 1
ATOM 724 C CA . ASP A 1 100 ? 7.364 -13.440 -9.422 1.00 97.06 100 ASP A CA 1
ATOM 725 C C . ASP A 1 100 ? 7.297 -13.183 -7.909 1.00 97.06 100 ASP A C 1
ATOM 727 O O . ASP A 1 100 ? 8.048 -13.766 -7.132 1.00 97.06 100 ASP A O 1
ATOM 731 N N . PHE A 1 101 ? 6.391 -12.302 -7.476 1.00 96.38 101 PHE A N 1
ATOM 732 C CA . PHE A 1 101 ? 6.288 -11.858 -6.074 1.00 96.38 101 PHE A CA 1
ATOM 733 C C . PHE A 1 101 ? 7.579 -11.261 -5.477 1.00 96.38 101 PHE A C 1
ATOM 735 O O . PHE A 1 101 ? 7.789 -11.273 -4.264 1.00 96.38 101 PHE A O 1
ATOM 742 N N . GLU A 1 102 ? 8.452 -10.732 -6.330 1.00 96.56 102 GLU A N 1
ATOM 743 C CA . GLU A 1 102 ? 9.763 -10.216 -5.941 1.00 96.56 102 GLU A CA 1
ATOM 744 C C . GLU A 1 102 ? 9.685 -8.784 -5.405 1.00 96.56 102 GLU A C 1
ATOM 746 O O . GLU A 1 102 ? 8.879 -7.970 -5.868 1.00 96.56 102 GLU A O 1
ATOM 751 N N . ILE A 1 103 ? 10.563 -8.470 -4.449 1.00 97.44 103 ILE A N 1
ATOM 752 C CA . ILE A 1 103 ? 10.801 -7.106 -3.973 1.00 97.44 103 ILE A CA 1
ATOM 753 C C . ILE A 1 103 ? 11.896 -6.483 -4.835 1.00 97.44 103 ILE A C 1
ATOM 755 O O . ILE A 1 103 ? 12.983 -7.044 -4.967 1.00 97.44 103 ILE A O 1
ATOM 759 N N . VAL A 1 104 ? 11.615 -5.316 -5.405 1.00 97.44 104 VAL A N 1
ATOM 760 C CA . VAL A 1 104 ? 12.523 -4.584 -6.291 1.00 97.44 104 VAL A CA 1
ATOM 761 C C . VAL A 1 104 ? 12.651 -3.134 -5.852 1.00 97.44 104 VAL A C 1
ATOM 763 O O . VAL A 1 104 ? 11.729 -2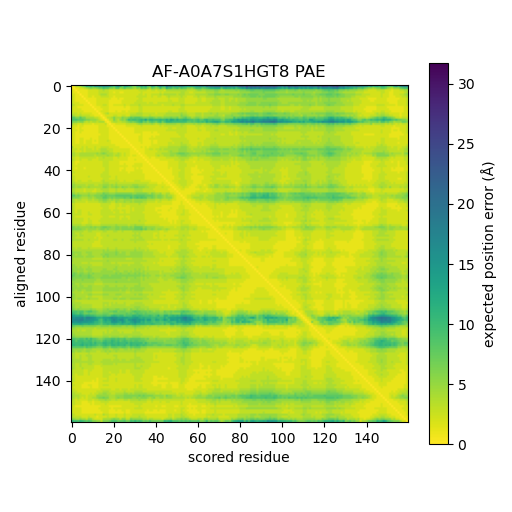.550 -5.277 1.00 97.44 104 VAL A O 1
ATOM 766 N N . GLY A 1 105 ? 13.813 -2.548 -6.126 1.00 97.19 105 GLY A N 1
ATOM 767 C CA . GLY A 1 105 ? 14.060 -1.140 -5.845 1.00 97.19 105 GLY A CA 1
ATOM 768 C C . GLY A 1 105 ? 13.279 -0.241 -6.797 1.00 97.19 105 GLY A C 1
ATOM 769 O O . GLY A 1 105 ? 13.094 -0.564 -7.971 1.00 97.19 105 GLY A O 1
ATOM 770 N N . LEU A 1 106 ? 12.859 0.916 -6.312 1.00 97.06 106 LEU A N 1
ATOM 771 C CA . LEU A 1 106 ? 12.324 1.989 -7.135 1.00 97.06 106 LEU A CA 1
ATOM 772 C C . LEU A 1 106 ? 13.463 2.689 -7.888 1.00 97.06 106 LEU A C 1
ATOM 774 O O . LEU A 1 106 ? 14.548 2.940 -7.352 1.00 97.06 106 LEU A O 1
ATOM 778 N N . ALA A 1 107 ? 13.223 2.996 -9.161 1.00 95.56 107 ALA A N 1
ATOM 779 C CA . ALA A 1 107 ? 14.115 3.840 -9.953 1.00 95.56 107 ALA A CA 1
ATOM 780 C C . ALA A 1 107 ? 13.831 5.334 -9.748 1.00 95.56 107 ALA A C 1
ATOM 782 O O . ALA A 1 107 ? 14.749 6.141 -9.879 1.00 95.56 107 ALA A O 1
ATOM 783 N N . ASP A 1 108 ? 12.596 5.665 -9.373 1.00 90.69 108 ASP A N 1
ATOM 784 C CA . ASP A 1 108 ? 12.134 7.009 -9.046 1.00 90.69 108 ASP A CA 1
ATOM 785 C C . ASP A 1 108 ? 11.516 7.018 -7.638 1.00 90.69 108 ASP A C 1
ATOM 787 O O . ASP A 1 108 ? 10.600 6.247 -7.343 1.00 90.69 108 ASP A O 1
ATOM 791 N N . LEU A 1 109 ? 12.054 7.874 -6.767 1.00 88.88 109 LEU A N 1
ATOM 792 C CA . LEU A 1 109 ? 11.649 8.018 -5.366 1.00 88.88 109 LEU A CA 1
ATOM 793 C C . LEU A 1 109 ? 10.740 9.230 -5.124 1.00 88.88 109 LEU A C 1
ATOM 795 O O . LEU A 1 109 ? 10.337 9.462 -3.990 1.00 88.88 109 LEU A O 1
ATOM 799 N N . THR A 1 110 ? 10.403 9.999 -6.162 1.00 84.62 110 THR A N 1
ATOM 800 C CA . THR A 1 110 ? 9.513 11.169 -6.044 1.00 84.62 110 THR A CA 1
ATOM 801 C C . THR A 1 110 ? 8.079 10.790 -5.665 1.00 84.62 110 THR A C 1
ATOM 803 O O . THR A 1 110 ? 7.327 11.626 -5.173 1.00 84.62 110 THR A O 1
ATOM 806 N N . GLY A 1 111 ? 7.698 9.525 -5.875 1.00 73.69 111 GLY A N 1
ATOM 807 C CA . GLY A 1 111 ? 6.355 9.013 -5.609 1.00 73.69 111 GLY A CA 1
ATOM 808 C C . GLY A 1 111 ? 5.380 9.177 -6.777 1.00 73.69 111 GLY A C 1
ATOM 809 O O . GLY A 1 111 ? 4.270 8.647 -6.710 1.00 73.69 111 GLY A O 1
ATOM 810 N N . GLU A 1 112 ? 5.778 9.834 -7.869 1.00 75.56 112 GLU A N 1
ATOM 811 C CA . GLU A 1 112 ? 4.935 9.973 -9.055 1.00 75.56 112 GLU A CA 1
ATOM 812 C C . GLU A 1 112 ? 4.772 8.631 -9.782 1.00 75.56 112 GLU A C 1
ATOM 814 O O . GLU A 1 112 ? 5.730 7.978 -10.196 1.00 75.56 112 GLU A O 1
ATOM 819 N N . ARG A 1 113 ? 3.520 8.188 -9.936 1.00 80.56 113 ARG A N 1
ATOM 820 C CA . ARG A 1 113 ? 3.174 6.906 -10.566 1.00 80.56 113 ARG A CA 1
ATOM 821 C C . ARG A 1 113 ? 2.042 7.109 -11.562 1.00 80.56 113 ARG A C 1
ATOM 823 O O . ARG A 1 113 ? 0.889 6.789 -11.279 1.00 80.56 113 ARG A O 1
ATOM 830 N N . ASN A 1 114 ? 2.373 7.612 -12.749 1.00 86.81 114 ASN A N 1
ATOM 831 C CA . ASN A 1 114 ? 1.430 7.888 -13.846 1.00 86.81 114 ASN A CA 1
ATOM 832 C C . ASN A 1 114 ? 0.934 6.593 -14.533 1.00 86.81 114 ASN A C 1
ATOM 834 O O . ASN A 1 114 ? 1.143 6.366 -15.722 1.00 86.81 114 ASN A O 1
ATOM 838 N N . GLY A 1 115 ? 0.344 5.676 -13.758 1.00 95.38 115 GLY A N 1
ATOM 839 C CA . GLY A 1 115 ? -0.059 4.329 -14.190 1.00 95.38 115 GLY A CA 1
ATOM 840 C C . GLY A 1 115 ? 1.096 3.330 -14.353 1.00 95.38 115 GLY A C 1
ATOM 841 O O . GLY A 1 115 ? 0.852 2.131 -14.526 1.00 95.38 115 GLY A O 1
ATOM 842 N N . TRP A 1 116 ? 2.337 3.807 -14.256 1.00 97.25 116 TRP A N 1
ATOM 843 C CA . TRP A 1 116 ? 3.562 3.017 -14.308 1.00 97.25 116 TRP A CA 1
ATOM 844 C C . TRP A 1 116 ? 4.461 3.325 -13.116 1.00 97.25 116 TRP A C 1
ATOM 846 O O . TRP A 1 116 ? 4.503 4.451 -12.629 1.00 97.25 116 TRP A O 1
ATOM 856 N N . THR A 1 117 ? 5.181 2.307 -12.662 1.00 97.56 117 THR A N 1
ATOM 857 C CA . THR A 1 117 ? 6.198 2.384 -11.616 1.00 97.56 117 THR A CA 1
ATOM 858 C C . THR A 1 117 ? 7.532 1.982 -12.225 1.00 97.56 117 THR A C 1
ATOM 860 O O . THR A 1 117 ? 7.658 0.875 -12.758 1.00 97.56 117 THR A O 1
ATOM 863 N N . ALA A 1 118 ? 8.514 2.879 -12.168 1.00 97.19 118 ALA A N 1
ATOM 864 C CA . ALA A 1 118 ? 9.868 2.591 -12.617 1.00 97.19 118 ALA A CA 1
ATOM 865 C C . ALA A 1 118 ? 10.621 1.805 -11.531 1.00 97.19 118 ALA A C 1
ATOM 867 O O . ALA A 1 118 ? 10.702 2.235 -10.379 1.00 97.19 118 ALA A O 1
ATOM 868 N N . VAL A 1 119 ? 11.170 0.648 -11.894 1.00 97.56 119 VAL A N 1
ATOM 869 C CA . VAL A 1 119 ? 11.824 -0.303 -10.985 1.00 97.56 119 VAL A CA 1
ATOM 870 C C . VAL A 1 119 ? 13.232 -0.644 -11.463 1.00 97.56 119 VAL A C 1
ATOM 872 O O . VAL A 1 119 ? 13.510 -0.633 -12.662 1.00 97.56 119 VAL A O 1
ATOM 875 N N . LYS A 1 120 ? 14.119 -0.974 -10.525 1.00 97.19 120 LYS A N 1
ATOM 876 C CA . LYS A 1 120 ? 15.466 -1.492 -10.780 1.00 97.19 120 LYS A CA 1
ATOM 877 C C . LYS A 1 120 ? 15.446 -3.012 -10.653 1.00 97.19 120 LYS A C 1
ATOM 879 O O . LYS A 1 120 ? 15.164 -3.541 -9.579 1.00 97.19 120 LYS A O 1
ATOM 884 N N . LEU A 1 121 ? 15.752 -3.705 -11.745 1.00 92.50 121 LEU A N 1
ATOM 885 C CA . LEU A 1 121 ? 15.934 -5.155 -11.749 1.00 92.50 121 LEU A CA 1
ATOM 886 C C . LEU A 1 121 ? 17.231 -5.547 -11.021 1.00 92.50 121 LEU A C 1
ATOM 888 O O . LEU A 1 121 ? 18.143 -4.722 -10.934 1.00 92.50 121 LEU A O 1
ATOM 892 N N . PRO A 1 122 ? 17.384 -6.812 -10.580 1.00 85.44 122 PRO A N 1
ATOM 893 C CA . PRO A 1 122 ? 18.640 -7.302 -9.999 1.00 85.44 122 PRO A CA 1
ATOM 894 C C . PRO A 1 122 ? 19.866 -7.114 -10.907 1.00 85.44 122 PRO A C 1
ATOM 896 O O . PRO A 1 122 ? 20.982 -6.974 -10.419 1.00 85.44 122 PRO A O 1
ATOM 899 N N . SER A 1 123 ? 19.663 -7.060 -12.228 1.00 86.88 123 SER A N 1
ATOM 900 C CA . SER A 1 123 ? 20.708 -6.756 -13.215 1.00 86.88 123 SER A CA 1
ATOM 901 C C . SER A 1 123 ? 21.192 -5.298 -13.191 1.00 86.88 123 SER A C 1
ATOM 903 O O . SER A 1 123 ? 22.144 -4.963 -13.889 1.00 86.88 123 SER A O 1
ATOM 905 N N . GLY A 1 124 ? 20.520 -4.414 -12.447 1.00 89.19 124 GLY A N 1
ATOM 906 C CA . GLY A 1 124 ? 20.732 -2.966 -12.454 1.00 89.19 124 GLY A CA 1
ATOM 907 C C . GLY A 1 124 ? 19.973 -2.228 -13.564 1.00 89.19 124 GLY A C 1
ATOM 908 O O . GLY A 1 124 ? 19.926 -0.998 -13.553 1.00 89.19 124 GLY A O 1
ATOM 909 N N . GLN A 1 125 ? 19.347 -2.948 -14.501 1.00 95.44 125 GLN A N 1
ATOM 910 C CA . GLN A 1 125 ? 18.540 -2.343 -15.559 1.00 95.44 125 GLN A CA 1
ATOM 911 C C . GLN A 1 125 ? 17.261 -1.722 -14.984 1.00 95.44 125 GLN A C 1
ATOM 913 O O . GLN A 1 125 ? 16.564 -2.339 -14.175 1.00 95.44 125 GLN A O 1
ATOM 918 N N . VAL A 1 126 ? 16.929 -0.511 -15.437 1.00 97.69 126 VAL A N 1
ATOM 919 C CA . VAL A 1 126 ? 15.650 0.136 -15.125 1.00 97.69 126 VAL A CA 1
ATOM 920 C C . VAL A 1 126 ? 14.581 -0.334 -16.107 1.00 97.69 126 VAL A C 1
ATOM 922 O O . VAL A 1 126 ? 14.806 -0.374 -17.316 1.00 97.69 126 VAL A O 1
ATOM 925 N N . GLY A 1 127 ? 13.408 -0.659 -15.577 1.00 97.50 127 GLY A N 1
ATOM 926 C CA . GLY A 1 127 ? 12.216 -0.978 -16.349 1.00 97.50 127 GLY A CA 1
ATOM 927 C C . GLY A 1 127 ? 10.959 -0.405 -15.710 1.00 97.50 127 GLY A C 1
ATOM 928 O O . GLY A 1 127 ? 11.014 0.235 -14.666 1.00 97.50 127 GLY A O 1
ATOM 929 N N . HIS A 1 128 ? 9.816 -0.642 -16.340 1.00 98.06 128 HIS A N 1
ATOM 930 C CA . HIS A 1 128 ? 8.531 -0.081 -15.942 1.00 98.06 128 HIS A CA 1
ATOM 931 C C . HIS A 1 128 ? 7.500 -1.192 -15.776 1.00 98.06 128 HIS A C 1
ATOM 933 O O . HIS A 1 128 ? 7.346 -2.054 -16.643 1.00 98.06 128 HIS A O 1
ATOM 939 N N . VAL A 1 129 ? 6.776 -1.156 -14.664 1.00 98.19 129 VAL A N 1
ATOM 940 C CA . VAL A 1 129 ? 5.692 -2.091 -14.346 1.00 98.19 129 VAL A CA 1
ATOM 941 C C .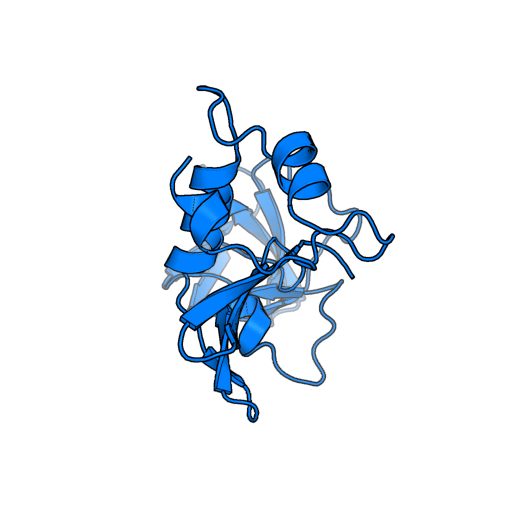 VAL A 1 129 ? 4.403 -1.301 -14.168 1.00 98.19 129 VAL A C 1
ATOM 943 O O . VAL A 1 129 ? 4.436 -0.162 -13.707 1.00 98.19 129 VAL A O 1
ATOM 946 N N . ARG A 1 130 ? 3.250 -1.880 -14.516 1.00 97.75 130 ARG A N 1
ATOM 947 C CA . ARG A 1 130 ? 1.962 -1.262 -14.180 1.00 97.75 130 ARG A CA 1
ATOM 948 C C . ARG A 1 130 ? 1.853 -1.068 -12.676 1.00 97.75 130 ARG A C 1
ATOM 950 O O . ARG A 1 130 ? 2.027 -2.021 -11.922 1.00 97.75 130 ARG A O 1
ATOM 957 N N . SER A 1 131 ? 1.499 0.139 -12.246 1.00 96.25 131 SER A N 1
ATOM 958 C CA . SER A 1 131 ? 1.422 0.468 -10.816 1.00 96.25 131 SER A CA 1
ATOM 959 C C . SER A 1 131 ? 0.392 -0.371 -10.057 1.00 96.25 131 SER A C 1
ATOM 961 O O . SER A 1 131 ? 0.482 -0.495 -8.846 1.00 96.25 131 SER A O 1
ATOM 963 N N . THR A 1 132 ? -0.568 -0.985 -10.752 1.00 94.88 132 THR A N 1
ATOM 964 C CA . THR A 1 132 ? -1.539 -1.918 -10.163 1.00 94.88 132 THR A CA 1
ATOM 965 C C . THR A 1 132 ? -0.957 -3.302 -9.851 1.00 94.88 132 THR A C 1
ATOM 967 O O . THR A 1 132 ? -1.575 -4.054 -9.103 1.00 94.88 132 THR A O 1
ATOM 970 N N . LEU A 1 133 ? 0.208 -3.648 -10.412 1.00 97.06 133 LEU A N 1
ATOM 971 C CA . LEU A 1 133 ? 0.876 -4.947 -10.257 1.00 97.06 133 LEU A CA 1
ATOM 972 C C . LEU A 1 133 ? 2.060 -4.910 -9.281 1.00 97.06 133 LEU A C 1
ATOM 974 O O . LEU A 1 133 ? 2.707 -5.937 -9.067 1.00 97.06 133 LEU A O 1
ATOM 978 N N . VAL A 1 134 ? 2.327 -3.754 -8.674 1.00 97.00 134 VAL A N 1
AT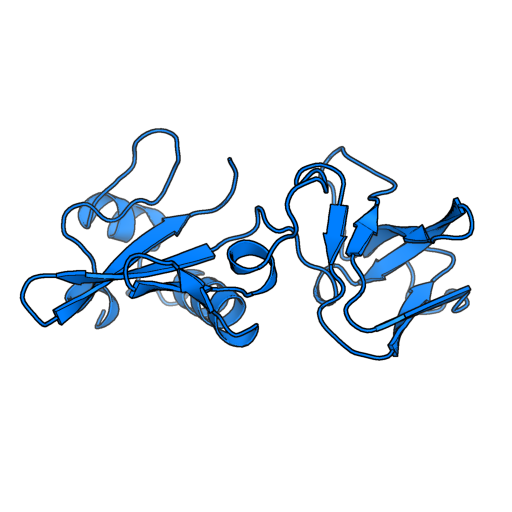OM 979 C CA . VAL A 1 134 ? 3.317 -3.581 -7.607 1.00 97.00 134 VAL A CA 1
ATOM 980 C C . VAL A 1 134 ? 2.692 -2.850 -6.426 1.00 97.00 134 VAL A C 1
ATOM 982 O O . VAL A 1 134 ? 1.749 -2.079 -6.597 1.00 97.00 134 VAL A O 1
ATOM 985 N N . ARG A 1 135 ? 3.203 -3.085 -5.218 1.00 96.38 135 ARG A N 1
ATOM 986 C CA . ARG A 1 135 ? 2.716 -2.439 -3.995 1.00 96.38 135 ARG A CA 1
ATOM 987 C C . ARG A 1 135 ? 3.838 -1.921 -3.125 1.00 96.38 135 ARG A C 1
ATOM 989 O O . ARG A 1 135 ? 4.879 -2.565 -3.004 1.00 96.38 135 ARG A O 1
ATOM 996 N N . SER A 1 136 ? 3.595 -0.767 -2.513 1.00 96.00 136 SER A N 1
ATOM 997 C CA . SER A 1 136 ? 4.429 -0.269 -1.425 1.00 96.00 136 SER A CA 1
ATOM 998 C C . SER A 1 136 ? 3.989 -0.925 -0.112 1.00 96.00 136 SER A C 1
ATOM 1000 O O . SER A 1 136 ? 2.784 -1.058 0.115 1.00 96.00 136 SER A O 1
ATOM 1002 N N . PRO A 1 137 ? 4.910 -1.292 0.797 1.00 96.31 137 PRO A N 1
ATOM 1003 C CA . PRO A 1 137 ? 4.545 -1.635 2.177 1.00 96.31 137 PRO A CA 1
ATOM 1004 C C . PRO A 1 137 ? 3.909 -0.452 2.936 1.00 96.31 137 PRO A C 1
ATOM 1006 O O . PRO A 1 137 ? 3.281 -0.649 3.977 1.00 96.31 137 PRO A O 1
ATOM 1009 N N . LEU A 1 138 ? 4.066 0.771 2.416 1.00 95.81 138 LEU A N 1
ATOM 1010 C CA . LEU A 1 138 ? 3.510 2.005 2.972 1.00 95.81 138 LEU A CA 1
ATOM 1011 C C . LEU A 1 138 ? 2.141 2.380 2.382 1.00 95.81 138 LEU A C 1
ATOM 1013 O O . LEU A 1 138 ? 1.542 3.357 2.832 1.00 95.81 138 LEU A O 1
ATOM 1017 N N . ASP A 1 139 ? 1.633 1.615 1.406 1.00 95.75 139 ASP A N 1
ATOM 1018 C CA . ASP A 1 139 ? 0.255 1.765 0.927 1.00 95.75 139 ASP A CA 1
ATOM 1019 C C . ASP A 1 139 ? -0.745 1.492 2.073 1.00 95.75 139 ASP A C 1
ATOM 1021 O O . ASP A 1 139 ? -0.379 1.020 3.156 1.00 95.75 139 ASP A O 1
ATOM 1025 N N . PHE A 1 140 ? -2.031 1.775 1.835 1.00 96.88 140 PHE A N 1
ATOM 1026 C CA . PHE A 1 140 ? -3.079 1.520 2.822 1.00 96.88 140 PHE A CA 1
ATOM 1027 C C . PHE A 1 140 ? -3.040 0.086 3.357 1.00 96.88 140 PHE A C 1
ATOM 1029 O O . PHE A 1 140 ? -3.049 -0.896 2.612 1.00 96.88 140 PHE A O 1
ATOM 1036 N N . ARG A 1 141 ? -3.061 -0.008 4.683 1.00 96.75 141 ARG A N 1
ATOM 1037 C CA . ARG A 1 141 ? -3.015 -1.239 5.465 1.00 96.75 141 ARG A CA 1
ATOM 1038 C C . ARG A 1 141 ? -4.087 -1.206 6.535 1.00 96.75 141 ARG A C 1
ATOM 1040 O O . ARG A 1 141 ? -4.381 -0.155 7.106 1.00 96.75 141 ARG A O 1
ATOM 1047 N N . VAL A 1 142 ? -4.657 -2.369 6.814 1.00 97.75 142 VAL A N 1
ATOM 1048 C CA . VAL A 1 142 ? -5.722 -2.544 7.798 1.00 97.75 142 VAL A CA 1
ATOM 1049 C C . VAL A 1 142 ? -5.314 -3.582 8.833 1.00 97.75 142 VAL A C 1
ATOM 1051 O O . VAL A 1 142 ? -4.826 -4.667 8.507 1.00 97.75 142 VAL A O 1
ATOM 1054 N N . GLY A 1 143 ? -5.514 -3.229 10.096 1.00 97.44 143 GLY A N 1
ATOM 1055 C CA . GLY A 1 143 ? -5.236 -4.080 11.239 1.00 97.44 143 GLY A CA 1
ATOM 1056 C C . GLY A 1 143 ? -6.508 -4.395 11.992 1.00 97.44 143 GLY A C 1
ATOM 1057 O O . GLY A 1 143 ? -7.293 -3.493 12.272 1.00 97.44 143 GLY A O 1
ATOM 1058 N N . PHE A 1 144 ? -6.685 -5.652 12.379 1.00 97.75 144 PHE A N 1
ATOM 1059 C CA . PHE A 1 144 ? -7.791 -6.095 13.211 1.00 97.75 144 PHE A CA 1
ATOM 1060 C C . PHE A 1 144 ? -7.261 -6.689 14.506 1.00 97.75 144 PHE A C 1
ATOM 1062 O O . PHE A 1 144 ? -6.400 -7.568 14.492 1.00 97.75 144 PHE A O 1
ATOM 1069 N N . ALA A 1 145 ? -7.812 -6.244 15.627 1.00 96.94 145 ALA A N 1
ATOM 1070 C CA . ALA A 1 145 ? -7.507 -6.768 16.949 1.00 96.94 145 ALA A CA 1
ATOM 1071 C C . ALA A 1 145 ? -8.783 -7.298 17.604 1.00 96.94 145 ALA A C 1
ATOM 1073 O O . ALA A 1 145 ? -9.873 -6.755 17.406 1.00 96.94 145 ALA A O 1
ATOM 1074 N N . LYS A 1 146 ? -8.650 -8.352 18.411 1.00 95.38 146 LYS A N 1
ATOM 1075 C CA . LYS A 1 146 ? -9.759 -8.864 19.215 1.00 95.38 146 LYS A CA 1
ATOM 1076 C C . LYS A 1 146 ? -9.786 -8.137 20.561 1.00 95.38 146 LYS A C 1
ATOM 1078 O O . LYS A 1 146 ? -8.904 -8.348 21.386 1.00 95.38 146 LYS A O 1
ATOM 1083 N N . LYS A 1 147 ? -10.794 -7.292 20.779 1.00 92.12 147 LYS A N 1
ATOM 1084 C CA . LYS A 1 147 ? -11.013 -6.518 22.014 1.00 92.12 147 LYS A CA 1
ATOM 1085 C C . LYS A 1 147 ? -12.363 -6.904 22.611 1.00 92.12 147 LYS A C 1
ATOM 1087 O O . LYS A 1 147 ? -13.363 -6.938 21.892 1.00 92.12 147 LYS A O 1
ATOM 1092 N N . ASP A 1 148 ? -12.378 -7.265 23.892 1.00 90.62 148 ASP A N 1
ATOM 1093 C CA . ASP A 1 148 ? -13.576 -7.733 24.612 1.00 90.62 148 ASP A CA 1
ATOM 1094 C C . ASP A 1 148 ? -14.337 -8.840 23.861 1.00 90.62 148 ASP A C 1
ATOM 1096 O O . ASP A 1 148 ? -15.558 -8.818 23.703 1.00 90.62 148 ASP A O 1
ATOM 1100 N N . GLY A 1 149 ? -13.584 -9.794 23.306 1.00 93.25 149 GLY A N 1
ATOM 1101 C CA . GLY A 1 149 ? -14.131 -10.923 22.554 1.00 93.25 149 GLY A CA 1
ATOM 1102 C C . GLY A 1 149 ? -14.578 -10.609 21.120 1.00 93.25 149 GLY A C 1
ATOM 1103 O O . GLY A 1 149 ? -14.922 -11.546 20.399 1.00 93.25 149 GLY A O 1
ATOM 1104 N N . ARG A 1 150 ? -14.522 -9.350 20.666 1.00 94.81 150 ARG A N 1
ATOM 1105 C CA . ARG A 1 150 ? -14.949 -8.927 19.321 1.00 94.81 150 ARG A CA 1
ATOM 1106 C C . ARG A 1 150 ? -13.771 -8.488 18.460 1.00 94.81 150 ARG A C 1
ATOM 1108 O O . ARG A 1 150 ? -12.888 -7.781 18.933 1.00 94.81 150 ARG A O 1
ATOM 1115 N N . TRP A 1 151 ? -13.775 -8.879 17.189 1.00 96.25 151 TRP A N 1
ATOM 1116 C CA . TRP A 1 151 ? -12.834 -8.351 16.203 1.00 96.25 151 TRP A CA 1
ATOM 1117 C C . TRP A 1 151 ? -13.203 -6.919 15.840 1.00 96.25 151 TRP A C 1
ATOM 1119 O O . TRP A 1 151 ? -14.366 -6.631 15.564 1.00 96.25 151 TRP A O 1
ATOM 1129 N N . GLN A 1 152 ? -12.209 -6.039 15.857 1.00 97.69 152 GLN A N 1
ATOM 1130 C CA . GLN A 1 152 ? -12.366 -4.630 15.533 1.00 97.69 152 GLN A CA 1
ATOM 1131 C C . GLN A 1 152 ? -11.213 -4.174 14.640 1.00 97.69 152 GLN A C 1
ATOM 1133 O O . GLN A 1 152 ? -10.082 -4.612 14.846 1.00 97.69 152 GLN A O 1
ATOM 1138 N N . ILE A 1 153 ? -11.486 -3.276 13.696 1.00 97.56 153 ILE A N 1
ATOM 1139 C CA . ILE A 1 153 ? -10.477 -2.528 12.950 1.00 97.56 153 ILE A CA 1
ATOM 1140 C C . ILE A 1 153 ? -9.768 -1.604 13.941 1.00 97.56 153 ILE A C 1
ATOM 1142 O O . ILE A 1 153 ? -10.365 -0.679 14.494 1.00 97.56 153 ILE A O 1
ATOM 1146 N N . ASP A 1 154 ? -8.500 -1.901 14.187 1.00 96.56 154 ASP A N 1
ATOM 1147 C CA . ASP A 1 154 ? -7.607 -1.186 15.095 1.00 96.56 154 ASP A CA 1
ATOM 1148 C C . ASP A 1 154 ? -6.907 -0.027 14.374 1.00 96.56 154 ASP A C 1
ATOM 1150 O O . ASP A 1 154 ? -6.732 1.048 14.944 1.00 96.56 154 ASP A O 1
ATOM 1154 N N . TYR A 1 155 ? -6.574 -0.220 13.096 1.00 97.19 155 TYR A N 1
ATOM 1155 C CA . TYR A 1 155 ? -6.045 0.823 12.222 1.00 97.19 155 TYR A CA 1
ATOM 1156 C C . TYR A 1 155 ? -6.468 0.602 10.770 1.00 97.19 155 TYR A C 1
ATOM 1158 O O . TYR A 1 155 ? -6.626 -0.539 10.332 1.00 97.19 155 TYR A O 1
ATOM 1166 N N . PHE A 1 156 ? -6.607 1.695 10.026 1.00 97.50 156 PHE A N 1
ATOM 1167 C CA . PHE A 1 156 ? -6.721 1.706 8.573 1.00 97.50 156 PHE A CA 1
ATOM 1168 C C . PHE A 1 156 ? -6.015 2.949 8.026 1.00 97.50 156 PHE A C 1
ATOM 1170 O O . PHE A 1 156 ? -6.575 4.040 8.027 1.00 97.50 156 PHE A O 1
ATOM 1177 N N . ILE A 1 157 ? -4.749 2.785 7.647 1.00 96.38 157 ILE A N 1
ATOM 1178 C CA . ILE A 1 157 ? -3.772 3.877 7.531 1.00 96.38 157 ILE A CA 1
ATOM 1179 C C . ILE A 1 157 ? -2.820 3.633 6.358 1.00 96.38 157 ILE A C 1
ATOM 1181 O O . ILE A 1 157 ? -2.575 2.482 6.008 1.00 96.38 157 ILE A O 1
ATOM 1185 N N . ALA A 1 158 ? -2.265 4.695 5.781 1.00 95.25 158 ALA A N 1
ATOM 1186 C CA . ALA A 1 158 ? -1.158 4.668 4.822 1.00 95.25 158 ALA A CA 1
ATOM 1187 C C . ALA A 1 158 ? -0.051 5.637 5.274 1.00 95.25 158 ALA A C 1
ATOM 1189 O O . ALA A 1 158 ? -0.298 6.495 6.122 1.00 95.25 158 ALA A O 1
ATOM 1190 N N . GLY A 1 159 ? 1.146 5.506 4.701 1.00 91.75 159 GLY A N 1
ATOM 1191 C CA . GLY A 1 159 ? 2.319 6.321 5.043 1.00 91.75 159 GLY A CA 1
ATOM 1192 C C . GLY A 1 159 ? 3.167 5.723 6.165 1.00 91.75 159 GLY A C 1
ATOM 1193 O O . GLY A 1 159 ? 3.121 4.505 6.399 1.00 91.75 159 GLY A O 1
ATOM 1194 N N . ASP A 1 160 ? 3.921 6.580 6.845 1.00 84.44 160 ASP A N 1
ATOM 1195 C CA . ASP A 1 160 ? 4.834 6.289 7.957 1.00 84.44 160 ASP A CA 1
ATOM 1196 C C . ASP A 1 160 ? 4.670 7.255 9.141 1.00 84.44 160 ASP A C 1
ATOM 1198 O O . ASP A 1 160 ? 4.154 8.380 8.938 1.00 84.44 160 ASP A O 1
#

Mean predicted aligned error: 3.56 Å

Secondary structure (DSSP, 8-state):
-GGGGGEEEEEE--TTS--HHHHHHHHH-TTSTT-THHHHHHHHHHT--EE-TTS-EEE-HHHHTPPTTS-TTSEEEE-SSSEEEESSSSTTSPEEEEESS-EEEES--S---SSEEEEE-TTS-EEEEEGGGEE-TTS-EEEEEEETTEEEEEEEE---

Radius of gyration: 17.41 Å; Cα contacts (8 Å, |Δi|>4): 315; chains: 1; bounding box: 43×27×51 Å